Protein AF-A0A7C0Y4B8-F1 (afdb_monomer_lite)

Secondary structure (DSSP, 8-state):
-PEEEEEEEEE-TT-HHHHHHHHHHHHHHHHHHHHHTEEEEEEEEE--SSS-EEEETTEEEEES--SSHHHHHHHHHHHHHHHHHT-

Sequence (87 aa):
MRRKVIVTVEGPKGNYWRFTISWWLREIKEIIEREYNIELIIEEVDGKDEFPTVYVDGEPVMTGVPGEEGYLIEVLKVFLNRYLGSG

Radius of gyration: 12.33 Å; chains: 1; bounding box: 33×25×33 Å

Foldseek 3Di:
DAAEKEKEKEEAPPQPQSVVLLVLCVVCQVVVCVVLVHHYHYYYHHDDDNWIWIDIVNHTQDTHHDPDSVVVVVSVVVVCCCVVVVD

Structure (mmCIF, N/CA/C/O backbone):
data_AF-A0A7C0Y4B8-F1
#
_entry.id   AF-A0A7C0Y4B8-F1
#
loop_
_atom_site.group_PDB
_atom_site.id
_atom_site.type_symbol
_atom_site.label_atom_id
_atom_site.label_alt_id
_atom_site.label_comp_id
_atom_site.label_asym_id
_atom_site.label_entity_id
_atom_site.label_seq_id
_atom_site.pdbx_PDB_ins_code
_atom_site.Cartn_x
_atom_site.Cartn_y
_atom_site.Cartn_z
_atom_site.occupancy
_atom_site.B_iso_or_equiv
_atom_site.auth_seq_id
_atom_site.auth_comp_id
_atom_site.auth_asym_id
_atom_site.auth_atom_id
_atom_site.pdbx_PDB_model_num
ATOM 1 N N . MET A 1 1 ? -7.090 -10.972 18.570 1.00 71.62 1 MET A N 1
ATOM 2 C CA . MET A 1 1 ? -6.281 -11.029 17.331 1.00 71.62 1 MET A CA 1
ATOM 3 C C . MET A 1 1 ? -6.499 -9.732 16.582 1.00 71.62 1 MET A C 1
ATOM 5 O O . MET A 1 1 ? -7.646 -9.310 16.513 1.00 71.62 1 MET A O 1
ATOM 9 N N . ARG A 1 2 ? -5.437 -9.091 16.081 1.00 89.19 2 ARG A N 1
ATOM 10 C CA . ARG A 1 2 ? -5.592 -7.951 15.166 1.00 89.19 2 ARG A CA 1
ATOM 11 C C . ARG A 1 2 ? -6.014 -8.470 13.791 1.00 89.19 2 ARG A C 1
ATOM 13 O O . ARG A 1 2 ? -5.623 -9.578 13.418 1.00 89.19 2 ARG A O 1
ATOM 20 N N . ARG A 1 3 ? -6.829 -7.703 13.064 1.00 94.31 3 ARG A N 1
ATOM 21 C CA . ARG A 1 3 ? -7.153 -8.010 11.662 1.00 94.31 3 ARG A CA 1
ATOM 22 C C . ARG A 1 3 ? -5.879 -7.846 10.836 1.00 94.31 3 ARG A C 1
ATOM 24 O O . ARG A 1 3 ? -5.174 -6.856 11.008 1.00 94.31 3 ARG A O 1
ATOM 31 N N . LYS A 1 4 ? -5.590 -8.812 9.966 1.00 97.25 4 LYS A N 1
ATOM 32 C CA . LYS A 1 4 ? -4.487 -8.720 9.007 1.00 97.25 4 LYS A CA 1
ATOM 33 C C . LYS A 1 4 ? -4.958 -7.965 7.772 1.00 97.25 4 LYS A C 1
ATOM 35 O O . LYS A 1 4 ? -6.067 -8.225 7.312 1.00 97.25 4 LYS A O 1
ATOM 40 N N . VAL A 1 5 ? -4.129 -7.053 7.285 1.00 97.62 5 VAL A N 1
ATOM 41 C CA . VAL A 1 5 ? -4.350 -6.278 6.060 1.00 97.62 5 VAL A CA 1
ATOM 42 C C . VAL A 1 5 ? -3.081 -6.363 5.226 1.00 97.62 5 VAL A C 1
ATOM 44 O O . VAL A 1 5 ? -2.002 -6.025 5.712 1.00 97.62 5 VAL A O 1
ATOM 47 N N . ILE A 1 6 ? -3.195 -6.835 3.992 1.00 98.3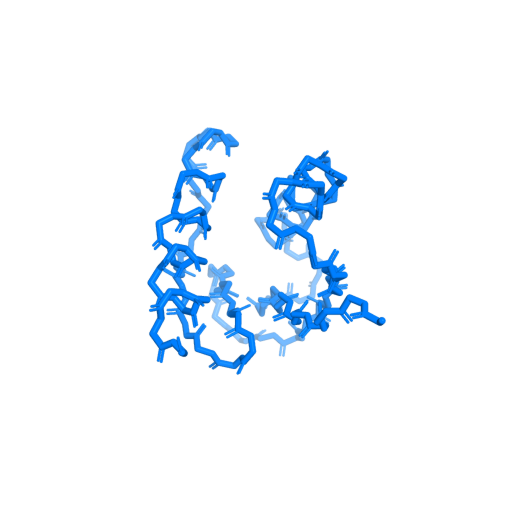1 6 ILE A N 1
ATOM 48 C CA . ILE A 1 6 ? -2.070 -7.021 3.079 1.00 98.31 6 ILE A CA 1
ATOM 49 C C . ILE A 1 6 ? -1.979 -5.802 2.169 1.00 98.31 6 ILE A C 1
ATOM 51 O O . ILE A 1 6 ? -2.907 -5.504 1.426 1.00 98.31 6 ILE A O 1
ATOM 55 N N . VAL A 1 7 ? -0.849 -5.108 2.202 1.00 98.31 7 VAL A N 1
ATOM 56 C CA . VAL A 1 7 ? -0.515 -4.031 1.276 1.00 98.31 7 VAL A CA 1
ATOM 57 C C . VAL A 1 7 ? 0.476 -4.566 0.255 1.00 98.31 7 VAL A C 1
ATOM 59 O O . VAL A 1 7 ? 1.607 -4.901 0.600 1.00 98.31 7 VAL A O 1
ATOM 62 N N . THR A 1 8 ? 0.051 -4.654 -1.000 1.00 98.56 8 THR A N 1
ATOM 63 C CA . THR A 1 8 ? 0.901 -5.106 -2.107 1.00 98.56 8 THR A CA 1
ATOM 64 C C . THR A 1 8 ? 1.396 -3.911 -2.900 1.00 98.56 8 THR A C 1
ATOM 66 O O . THR A 1 8 ? 0.593 -3.082 -3.322 1.00 98.56 8 THR A O 1
ATOM 69 N N . VAL A 1 9 ? 2.702 -3.845 -3.140 1.00 98.12 9 VAL A N 1
ATOM 70 C CA . VAL A 1 9 ? 3.316 -2.919 -4.096 1.00 98.12 9 VAL A CA 1
ATOM 71 C C . VAL A 1 9 ? 3.685 -3.714 -5.342 1.00 98.12 9 VAL A C 1
ATOM 73 O O . VAL A 1 9 ? 4.682 -4.441 -5.362 1.00 98.12 9 VAL A O 1
ATOM 76 N N . GLU A 1 10 ? 2.859 -3.606 -6.376 1.00 98.38 10 GLU A N 1
ATOM 77 C CA . GLU A 1 10 ? 3.117 -4.220 -7.674 1.00 98.38 10 GLU A CA 1
ATOM 78 C C . GLU A 1 10 ? 3.923 -3.257 -8.544 1.00 98.38 10 GLU A C 1
ATOM 80 O O . GLU A 1 10 ? 3.564 -2.094 -8.694 1.00 98.38 10 GLU A O 1
ATOM 85 N N . GLY A 1 11 ? 5.021 -3.723 -9.128 1.00 97.19 11 GLY A N 1
ATOM 86 C CA . GLY A 1 11 ? 5.817 -2.932 -10.065 1.00 97.19 11 GLY A 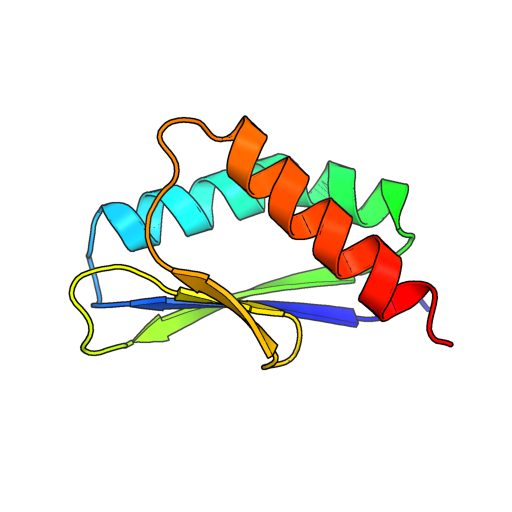CA 1
ATOM 87 C C . GLY A 1 11 ? 7.064 -3.680 -10.531 1.00 97.19 11 GLY A C 1
ATOM 88 O O . GLY A 1 11 ? 7.355 -4.763 -10.013 1.00 97.19 11 GLY A O 1
ATOM 89 N N . PRO A 1 12 ? 7.838 -3.143 -11.487 1.00 95.12 12 PRO A N 1
ATOM 90 C CA . PRO A 1 12 ? 8.964 -3.860 -12.062 1.00 95.12 12 PRO A CA 1
ATOM 91 C C . PRO A 1 12 ? 10.033 -4.117 -11.003 1.00 95.12 12 PRO 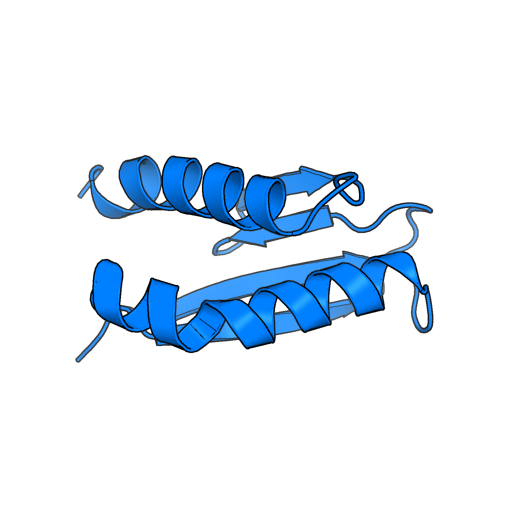A C 1
ATOM 93 O O . PRO A 1 12 ? 10.334 -3.264 -10.164 1.00 95.12 12 PRO A O 1
ATOM 96 N N . LYS A 1 13 ? 10.635 -5.303 -11.037 1.00 92.88 13 LYS A N 1
ATOM 97 C CA . LYS A 1 13 ? 11.703 -5.659 -10.104 1.00 92.88 13 LYS A CA 1
ATOM 98 C C . LYS A 1 13 ? 12.878 -4.684 -10.224 1.00 92.88 13 LYS A C 1
ATOM 100 O O . LYS A 1 13 ? 13.361 -4.423 -11.322 1.00 92.88 13 LYS A O 1
ATOM 105 N N . GLY A 1 14 ? 13.358 -4.170 -9.091 1.00 90.25 14 GLY A N 1
ATOM 106 C CA . GLY A 1 14 ? 14.468 -3.207 -9.048 1.00 90.25 14 GLY A CA 1
ATOM 107 C C . GLY A 1 14 ? 14.094 -1.778 -9.462 1.00 90.25 14 GLY A C 1
ATOM 108 O O . GLY A 1 14 ? 14.973 -0.927 -9.569 1.00 90.25 14 GLY A O 1
ATOM 109 N N . ASN A 1 15 ? 12.809 -1.497 -9.687 1.00 94.12 15 ASN A N 1
ATOM 110 C CA . ASN A 1 15 ? 12.330 -0.155 -9.983 1.00 94.12 15 ASN A CA 1
ATOM 111 C C . ASN A 1 15 ? 12.439 0.753 -8.740 1.00 94.12 15 ASN A C 1
ATOM 113 O O . ASN A 1 15 ? 11.982 0.402 -7.650 1.00 94.12 15 ASN A O 1
ATOM 117 N N . TYR A 1 16 ? 13.039 1.934 -8.919 1.00 95.12 16 TYR A N 1
ATOM 118 C CA . TYR A 1 16 ? 13.248 2.916 -7.850 1.00 95.12 16 TYR A CA 1
ATOM 119 C C . TYR A 1 16 ? 11.933 3.383 -7.215 1.00 95.12 16 TYR A C 1
ATOM 121 O O . TYR A 1 16 ? 11.842 3.510 -6.000 1.00 95.12 16 TYR A O 1
ATOM 129 N N . TRP A 1 17 ? 10.893 3.581 -8.022 1.00 96.00 17 TRP A N 1
ATOM 130 C CA . TRP A 1 17 ? 9.585 4.031 -7.558 1.00 96.00 17 TRP A CA 1
ATOM 131 C C . TRP A 1 17 ? 8.873 2.989 -6.701 1.00 96.00 17 TRP A C 1
ATOM 133 O O . TRP A 1 17 ? 8.336 3.329 -5.647 1.00 96.00 17 TRP A O 1
ATOM 143 N N . ARG A 1 18 ? 8.943 1.715 -7.099 1.00 96.69 18 ARG A N 1
ATOM 144 C CA . ARG A 1 18 ? 8.487 0.592 -6.268 1.00 96.69 18 ARG A CA 1
ATOM 145 C C . ARG A 1 18 ? 9.214 0.577 -4.923 1.00 96.69 18 ARG A C 1
ATOM 147 O O . ARG A 1 18 ? 8.561 0.496 -3.889 1.00 96.69 18 ARG A O 1
ATOM 154 N N . PHE A 1 19 ? 10.543 0.709 -4.936 1.00 96.44 19 PHE A N 1
ATOM 155 C CA . PHE A 1 19 ? 11.340 0.771 -3.709 1.00 96.44 19 PHE A CA 1
ATOM 156 C C . PHE A 1 19 ? 10.911 1.931 -2.800 1.00 96.44 19 PHE A C 1
ATOM 158 O O . PHE A 1 19 ? 10.703 1.714 -1.609 1.00 96.44 19 PHE A O 1
ATOM 165 N N . THR A 1 20 ? 10.733 3.134 -3.352 1.00 96.50 20 THR A N 1
ATOM 166 C CA . THR A 1 20 ? 10.321 4.325 -2.595 1.00 96.50 20 THR A CA 1
ATOM 167 C C . THR A 1 20 ? 8.993 4.108 -1.875 1.00 96.50 20 THR A C 1
ATOM 169 O O . THR A 1 20 ? 8.903 4.364 -0.677 1.00 96.50 20 THR A O 1
ATOM 172 N N . ILE A 1 21 ? 7.986 3.562 -2.564 1.00 97.50 21 ILE A N 1
ATOM 173 C CA . ILE A 1 21 ? 6.686 3.252 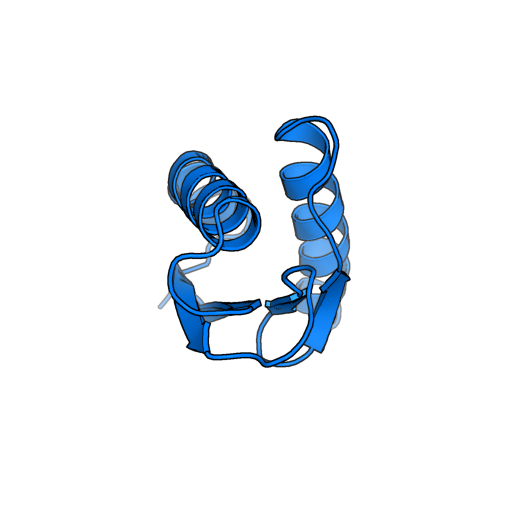-1.953 1.00 97.50 21 ILE A CA 1
ATOM 174 C C . ILE A 1 21 ? 6.824 2.192 -0.863 1.00 97.50 21 ILE A C 1
ATOM 176 O O . ILE A 1 21 ? 6.326 2.389 0.243 1.00 97.50 21 ILE A O 1
ATOM 180 N N . SER A 1 22 ? 7.519 1.087 -1.140 1.00 97.19 22 SER A N 1
ATOM 181 C CA . SER A 1 22 ? 7.752 0.042 -0.140 1.00 97.19 22 SER A CA 1
ATOM 182 C C . SER A 1 22 ? 8.463 0.570 1.100 1.00 97.19 22 SER A C 1
ATOM 184 O O . SER A 1 22 ? 8.166 0.130 2.210 1.00 97.19 22 SER A O 1
ATOM 186 N N . TRP A 1 23 ? 9.420 1.482 0.922 1.00 97.44 23 TRP A N 1
ATOM 187 C CA . TRP A 1 23 ? 10.150 2.097 2.021 1.00 97.44 23 TRP A CA 1
ATOM 188 C C . TRP A 1 23 ? 9.230 2.989 2.858 1.00 97.44 23 TRP A C 1
ATOM 190 O O . TRP A 1 23 ? 9.101 2.742 4.053 1.00 97.44 23 TRP A O 1
ATOM 200 N N . TRP A 1 24 ? 8.493 3.912 2.235 1.00 97.38 24 TRP A N 1
ATOM 201 C CA . TRP A 1 24 ? 7.505 4.744 2.933 1.00 97.38 24 TRP A CA 1
ATOM 202 C C . TRP A 1 24 ? 6.453 3.915 3.676 1.00 97.38 24 TRP A C 1
ATOM 204 O O . TRP A 1 24 ? 6.177 4.168 4.844 1.00 97.38 24 TRP A O 1
ATOM 214 N N . LEU A 1 25 ? 5.916 2.856 3.057 1.00 97.56 25 LEU A N 1
ATOM 215 C CA . LEU A 1 25 ? 4.972 1.951 3.726 1.00 97.56 25 LEU A CA 1
ATOM 216 C C . LEU A 1 25 ? 5.563 1.324 4.999 1.00 97.56 25 LEU A C 1
ATOM 218 O O . LEU A 1 25 ? 4.840 1.127 5.976 1.00 97.56 25 LEU A O 1
ATOM 222 N N . ARG A 1 26 ? 6.864 1.002 5.003 1.00 97.50 26 ARG A N 1
ATOM 223 C CA . ARG A 1 26 ? 7.553 0.435 6.174 1.00 97.50 26 ARG A CA 1
ATOM 224 C C . ARG A 1 26 ? 7.755 1.471 7.274 1.00 97.50 26 ARG A C 1
ATOM 226 O O . ARG A 1 26 ? 7.544 1.120 8.431 1.00 97.50 26 ARG A O 1
ATOM 233 N N . GLU A 1 27 ? 8.097 2.709 6.927 1.00 97.25 27 GLU A N 1
ATOM 234 C CA . GLU A 1 27 ? 8.246 3.807 7.895 1.00 97.25 27 GLU A CA 1
ATOM 235 C C . GLU A 1 27 ? 6.921 4.093 8.622 1.00 97.25 27 GLU A C 1
ATOM 237 O O . GLU A 1 27 ? 6.883 4.259 9.842 1.00 97.25 27 GLU A O 1
ATOM 242 N N . ILE A 1 28 ? 5.799 4.051 7.898 1.00 95.50 28 ILE A N 1
ATOM 243 C CA . ILE A 1 28 ? 4.476 4.382 8.456 1.00 95.50 28 ILE A CA 1
ATOM 244 C C . ILE A 1 28 ? 3.766 3.172 9.078 1.00 95.50 28 ILE A C 1
ATOM 246 O O . ILE A 1 28 ? 2.725 3.331 9.722 1.00 95.50 28 ILE A O 1
ATOM 250 N N . LYS A 1 29 ? 4.305 1.959 8.899 1.00 96.94 29 LYS A N 1
ATOM 251 C CA . LYS A 1 29 ? 3.670 0.690 9.288 1.00 96.94 29 LYS A CA 1
ATOM 252 C C . LYS A 1 29 ? 3.210 0.696 10.740 1.00 96.94 29 LYS A C 1
ATOM 254 O O . LYS A 1 29 ? 2.042 0.427 11.007 1.00 96.94 29 LYS A O 1
ATOM 259 N N . GLU A 1 30 ? 4.098 1.027 11.676 1.00 96.62 30 GLU A N 1
ATOM 260 C CA . GLU A 1 30 ? 3.752 1.009 13.103 1.00 96.62 30 GLU A CA 1
ATOM 261 C C . GLU A 1 30 ? 2.668 2.032 13.458 1.00 96.62 30 GLU A C 1
ATOM 263 O O . GLU A 1 30 ? 1.836 1.774 14.330 1.00 96.62 30 GLU A O 1
ATOM 268 N N . ILE A 1 31 ? 2.673 3.189 12.790 1.00 95.50 31 ILE A N 1
ATOM 269 C CA . ILE A 1 31 ? 1.689 4.254 13.001 1.00 95.50 31 ILE A CA 1
ATOM 270 C C . ILE A 1 31 ? 0.309 3.746 12.580 1.00 95.50 31 ILE A C 1
ATOM 272 O O . ILE A 1 31 ? -0.629 3.782 13.377 1.00 95.50 31 ILE A O 1
ATOM 276 N N . ILE A 1 32 ? 0.207 3.193 11.369 1.00 96.50 32 ILE A N 1
ATOM 277 C CA . ILE A 1 32 ? -1.045 2.662 10.816 1.00 96.50 32 ILE A CA 1
ATOM 278 C C . ILE A 1 32 ? -1.560 1.470 11.637 1.00 96.50 32 ILE A C 1
ATOM 280 O O . ILE A 1 32 ? -2.742 1.412 11.972 1.00 96.50 32 ILE A O 1
ATOM 284 N N . GLU A 1 33 ? -0.690 0.536 12.025 1.00 97.06 33 GLU A N 1
ATOM 285 C CA . GLU A 1 33 ? -1.087 -0.618 12.842 1.00 97.06 33 GLU A CA 1
ATOM 286 C C . GLU A 1 33 ? -1.676 -0.214 14.194 1.00 97.06 33 GLU A C 1
ATOM 288 O O . GLU A 1 33 ? -2.656 -0.814 14.647 1.00 97.06 33 GLU A O 1
ATOM 293 N N . ARG A 1 34 ? -1.089 0.797 14.846 1.00 96.62 34 ARG A N 1
ATOM 294 C CA . ARG A 1 34 ? -1.578 1.318 16.129 1.00 96.62 34 ARG A CA 1
ATOM 295 C C . ARG A 1 34 ? -2.894 2.069 15.965 1.00 96.62 34 ARG A C 1
ATOM 297 O O . ARG A 1 34 ? -3.802 1.848 16.758 1.00 96.62 34 ARG A O 1
ATOM 304 N N . GLU A 1 35 ? -2.995 2.922 14.951 1.00 96.00 35 GLU A N 1
ATOM 305 C CA . GLU A 1 35 ? -4.168 3.768 14.703 1.00 96.00 35 GLU A CA 1
ATOM 306 C C . GLU A 1 35 ? -5.419 2.949 14.363 1.00 96.00 35 GLU A C 1
ATOM 308 O O . GLU A 1 35 ? -6.497 3.229 14.880 1.00 96.00 35 GLU A O 1
ATOM 313 N N . TYR A 1 36 ? -5.267 1.891 13.564 1.00 95.56 36 TYR A N 1
ATOM 314 C CA . TYR A 1 36 ? -6.384 1.062 13.096 1.00 95.56 36 TYR A CA 1
ATOM 315 C C . TYR A 1 36 ? -6.538 -0.268 13.847 1.00 95.56 36 TYR A C 1
ATOM 317 O O . TYR A 1 36 ? -7.451 -1.039 13.554 1.00 95.56 36 TYR A O 1
ATOM 325 N N . ASN A 1 37 ? -5.660 -0.560 14.814 1.00 96.25 37 ASN A N 1
ATOM 326 C CA . ASN A 1 37 ? -5.599 -1.841 15.528 1.00 96.25 37 ASN A CA 1
ATOM 327 C C . ASN A 1 37 ? -5.524 -3.061 14.577 1.00 96.25 37 ASN A C 1
ATOM 329 O O . ASN A 1 37 ? -6.186 -4.087 14.776 1.00 96.25 37 ASN A O 1
ATOM 333 N N . ILE A 1 38 ? -4.688 -2.946 13.542 1.00 96.88 38 ILE A N 1
ATOM 334 C CA . ILE A 1 38 ? -4.447 -3.978 12.522 1.00 96.88 38 ILE A CA 1
ATOM 335 C C . ILE A 1 38 ? -3.007 -4.507 12.576 1.00 96.88 38 ILE A C 1
ATOM 337 O O . ILE A 1 38 ? -2.152 -3.996 13.300 1.00 96.88 38 ILE A O 1
ATOM 341 N N . GLU A 1 39 ? -2.759 -5.571 11.824 1.00 97.56 39 GLU A N 1
ATOM 342 C CA . GLU A 1 39 ? -1.433 -6.068 11.459 1.00 97.56 39 GLU A CA 1
ATOM 343 C C . GLU A 1 39 ? -1.271 -5.874 9.948 1.00 97.56 39 GLU A C 1
ATOM 345 O O . GLU A 1 39 ? -2.026 -6.449 9.164 1.00 97.56 39 GLU A O 1
ATOM 350 N N . LEU A 1 40 ? -0.321 -5.038 9.541 1.00 97.31 40 LEU A N 1
ATOM 351 C CA . LEU A 1 40 ? -0.142 -4.626 8.153 1.00 97.31 40 LEU A CA 1
ATOM 352 C C . LEU A 1 40 ? 0.987 -5.438 7.512 1.00 97.31 40 LEU A C 1
ATOM 354 O O . LEU A 1 40 ? 2.138 -5.352 7.927 1.00 97.31 40 LEU A O 1
ATOM 358 N N . ILE A 1 41 ? 0.693 -6.244 6.504 1.00 98.19 41 ILE A N 1
ATOM 359 C CA . ILE A 1 41 ? 1.683 -7.085 5.823 1.00 98.19 41 ILE A CA 1
ATOM 360 C C . ILE A 1 41 ? 2.069 -6.379 4.529 1.00 98.19 41 ILE A C 1
ATOM 362 O O . ILE A 1 41 ? 1.202 -6.130 3.707 1.00 98.19 41 ILE A O 1
ATOM 366 N N . ILE A 1 42 ? 3.345 -6.027 4.355 1.00 98.06 42 ILE A N 1
ATOM 367 C CA . ILE A 1 42 ? 3.819 -5.338 3.145 1.00 98.06 42 ILE A CA 1
ATOM 368 C C . ILE A 1 42 ? 4.488 -6.360 2.243 1.00 98.06 42 ILE A C 1
ATOM 370 O O . ILE A 1 42 ? 5.509 -6.946 2.618 1.00 98.06 42 ILE A O 1
ATOM 374 N N . GLU A 1 43 ? 3.931 -6.532 1.056 1.00 97.69 43 GLU A N 1
ATOM 375 C CA . GLU A 1 43 ? 4.429 -7.441 0.037 1.00 97.69 43 GLU A CA 1
ATOM 376 C C . GLU A 1 43 ? 4.758 -6.690 -1.243 1.00 97.69 43 GLU A C 1
ATOM 378 O O . GLU A 1 43 ? 4.246 -5.613 -1.539 1.00 97.69 43 GLU A O 1
ATOM 383 N N . GLU A 1 44 ? 5.662 -7.280 -2.001 1.00 97.75 44 GLU A N 1
ATOM 384 C CA . GLU A 1 44 ? 6.263 -6.678 -3.169 1.00 97.75 44 GLU A CA 1
ATOM 385 C C . GLU A 1 44 ? 6.171 -7.686 -4.308 1.00 97.75 44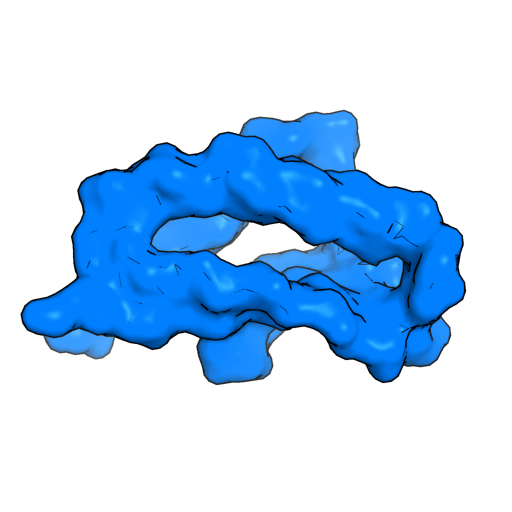 GLU A C 1
ATOM 387 O O . GLU A 1 44 ? 6.730 -8.781 -4.214 1.00 97.75 44 GLU A O 1
ATOM 392 N N . VAL A 1 45 ? 5.449 -7.327 -5.367 1.00 97.50 45 VAL A N 1
ATOM 393 C CA . VAL A 1 45 ? 5.102 -8.241 -6.462 1.00 97.50 45 VAL A CA 1
ATOM 394 C C . VAL A 1 45 ? 5.634 -7.693 -7.780 1.00 97.50 45 VAL A C 1
ATOM 396 O O . VAL A 1 45 ? 5.602 -6.490 -8.043 1.00 97.50 45 VAL A O 1
ATOM 399 N N . ASP A 1 46 ? 6.173 -8.587 -8.606 1.00 97.56 46 ASP A N 1
ATOM 400 C CA . ASP A 1 46 ? 6.714 -8.228 -9.913 1.00 97.56 46 ASP A CA 1
ATOM 401 C C . ASP A 1 46 ? 5.575 -7.912 -10.892 1.00 97.56 46 ASP A C 1
ATOM 403 O O . ASP A 1 46 ? 4.827 -8.795 -11.306 1.00 97.56 46 ASP A O 1
ATOM 407 N N . GLY A 1 47 ? 5.484 -6.639 -11.274 1.00 95.19 47 GLY A N 1
ATOM 408 C CA . GLY A 1 47 ? 4.568 -6.117 -12.285 1.00 95.19 47 GLY A CA 1
ATOM 409 C C . GLY A 1 47 ? 5.291 -5.714 -13.570 1.00 95.19 47 GLY A C 1
ATOM 410 O O . GLY A 1 47 ? 6.522 -5.648 -13.622 1.00 95.19 47 GLY A O 1
ATOM 411 N N . LYS A 1 48 ? 4.518 -5.440 -14.624 1.00 92.50 48 LYS A N 1
ATOM 412 C CA . LYS A 1 48 ? 5.042 -5.017 -15.938 1.00 92.50 48 LYS A CA 1
ATOM 413 C C . LYS A 1 48 ? 4.918 -3.515 -16.191 1.00 92.50 48 LYS A C 1
ATOM 415 O O . LYS A 1 48 ? 5.567 -3.017 -17.108 1.00 92.50 48 LYS A O 1
ATOM 420 N N . ASP A 1 49 ? 4.099 -2.826 -15.408 1.00 92.12 49 ASP A N 1
ATOM 421 C CA . ASP A 1 49 ? 3.806 -1.410 -15.606 1.00 92.12 49 ASP A CA 1
ATOM 422 C C . ASP A 1 49 ? 4.972 -0.527 -15.163 1.00 92.12 49 ASP A C 1
ATOM 424 O O . ASP A 1 49 ? 5.698 -0.855 -14.233 1.00 92.12 49 ASP A O 1
ATOM 428 N N . GLU A 1 50 ? 5.176 0.605 -15.836 1.00 88.94 50 GLU A N 1
ATOM 429 C CA . GLU A 1 50 ? 6.303 1.512 -15.568 1.00 88.94 50 GLU A CA 1
ATOM 430 C C . GLU A 1 50 ? 6.275 2.093 -14.142 1.00 88.94 50 GLU A C 1
ATOM 432 O O . GLU A 1 50 ? 7.318 2.265 -13.500 1.00 88.94 50 GLU A O 1
ATOM 437 N N . PHE A 1 51 ? 5.068 2.363 -13.645 1.00 93.50 51 PHE A N 1
ATOM 438 C CA . PHE A 1 51 ? 4.809 2.938 -12.334 1.00 93.50 51 PHE A CA 1
ATOM 439 C C . PHE A 1 51 ? 4.214 1.892 -11.389 1.00 93.50 51 PHE A C 1
ATOM 441 O O . PHE A 1 51 ? 3.384 1.094 -11.823 1.00 93.50 51 PHE A O 1
ATOM 448 N N . PRO A 1 52 ? 4.596 1.898 -10.098 1.00 96.19 52 PRO A N 1
ATOM 449 C CA . PRO A 1 52 ? 4.068 0.931 -9.152 1.00 96.19 52 PRO A CA 1
ATOM 450 C C . PRO A 1 52 ? 2.592 1.198 -8.842 1.00 96.19 52 PRO A C 1
ATOM 452 O O . PRO A 1 52 ? 2.169 2.354 -8.791 1.00 96.19 52 PRO A O 1
ATOM 455 N N . THR A 1 53 ? 1.836 0.143 -8.560 1.00 97.94 53 THR A N 1
ATOM 456 C CA . THR A 1 53 ? 0.465 0.225 -8.045 1.00 97.94 53 THR A CA 1
ATOM 457 C C . THR A 1 53 ? 0.406 -0.377 -6.646 1.00 97.94 53 THR A C 1
ATOM 459 O O . THR A 1 53 ? 0.962 -1.443 -6.383 1.00 97.94 53 THR A O 1
ATOM 462 N N . VAL A 1 54 ? -0.254 0.332 -5.733 1.00 98.06 54 VAL A N 1
ATOM 463 C CA . VAL A 1 54 ? -0.503 -0.107 -4.361 1.00 98.06 54 VAL A CA 1
ATOM 464 C C . VAL A 1 54 ? -1.895 -0.708 -4.277 1.00 98.06 54 VAL A C 1
ATOM 466 O O . VAL A 1 54 ? -2.874 -0.064 -4.658 1.00 98.06 54 VAL A O 1
ATOM 469 N N . TYR A 1 55 ? -1.975 -1.907 -3.714 1.00 98.25 55 TYR A N 1
ATOM 470 C CA . TYR A 1 55 ? -3.219 -2.603 -3.414 1.00 98.25 55 TYR A CA 1
ATOM 471 C C . TYR A 1 55 ? -3.348 -2.842 -1.915 1.00 98.25 55 TYR A C 1
ATOM 473 O O . TYR A 1 55 ? -2.344 -3.084 -1.246 1.00 98.25 55 TYR A O 1
ATOM 481 N N . VAL A 1 56 ? -4.574 -2.838 -1.399 1.00 97.62 56 VAL A N 1
ATOM 482 C CA . VAL A 1 56 ? -4.904 -3.227 -0.023 1.00 97.62 56 VAL A CA 1
ATOM 483 C C . VAL A 1 56 ? -5.899 -4.378 -0.078 1.00 97.62 56 VAL A C 1
ATOM 485 O O . VAL A 1 56 ? -6.988 -4.224 -0.618 1.00 97.62 56 VAL A O 1
ATOM 488 N N . ASP A 1 57 ? -5.506 -5.548 0.426 1.00 96.62 57 ASP A N 1
ATOM 489 C CA . ASP A 1 57 ? -6.251 -6.810 0.317 1.00 96.62 57 ASP A CA 1
ATOM 490 C C . ASP A 1 57 ? -6.730 -7.106 -1.124 1.00 96.62 57 ASP A C 1
ATOM 492 O O . ASP A 1 57 ? -7.800 -7.665 -1.353 1.00 96.62 57 ASP A O 1
ATOM 496 N N . GLY A 1 58 ? -5.911 -6.731 -2.113 1.00 96.50 58 GLY A N 1
ATOM 497 C CA . GLY A 1 58 ? -6.196 -6.903 -3.540 1.00 96.50 58 GLY A CA 1
ATOM 498 C C . GLY A 1 58 ? -7.007 -5.774 -4.187 1.00 96.50 58 GLY A C 1
ATOM 499 O O . GLY A 1 58 ? -7.143 -5.765 -5.410 1.00 96.50 58 GLY A O 1
ATOM 500 N N . GLU A 1 59 ? -7.500 -4.794 -3.425 1.00 97.12 59 GLU A N 1
ATOM 501 C CA . GLU A 1 59 ? -8.183 -3.619 -3.976 1.00 97.12 59 GLU A CA 1
ATOM 502 C C . GLU A 1 59 ? -7.180 -2.519 -4.359 1.00 97.12 59 GLU A C 1
ATOM 504 O O . GLU A 1 59 ? -6.335 -2.161 -3.535 1.00 97.12 59 GLU A O 1
ATOM 509 N N . PRO A 1 60 ? -7.243 -1.957 -5.582 1.00 96.19 60 PRO A N 1
ATOM 510 C CA . PRO A 1 60 ? -6.319 -0.913 -6.010 1.00 96.19 60 PRO A CA 1
ATOM 511 C C . PRO A 1 60 ? -6.575 0.388 -5.245 1.00 96.19 60 PRO A C 1
ATOM 513 O O . PRO A 1 60 ? -7.692 0.906 -5.220 1.00 96.19 60 PRO A O 1
ATOM 516 N N . VAL A 1 61 ? -5.516 0.940 -4.660 1.00 96.50 61 VAL A N 1
ATOM 517 C CA . VAL A 1 61 ? -5.562 2.171 -3.861 1.00 96.50 61 VAL A CA 1
ATOM 518 C C . VAL A 1 61 ? -4.983 3.350 -4.629 1.00 96.50 61 VAL A C 1
ATOM 520 O O . VAL A 1 61 ? -5.584 4.424 -4.656 1.00 96.50 61 VAL A O 1
ATOM 523 N N . MET A 1 62 ? -3.825 3.163 -5.264 1.00 96.06 62 MET A N 1
ATOM 524 C CA . MET A 1 62 ? -3.188 4.197 -6.080 1.00 96.06 62 MET A CA 1
ATOM 525 C C . MET A 1 62 ? -2.153 3.625 -7.046 1.00 96.06 62 MET A C 1
ATOM 527 O O . MET A 1 62 ? -1.578 2.574 -6.781 1.00 96.06 62 MET A O 1
ATOM 531 N N . THR A 1 63 ? -1.859 4.371 -8.110 1.00 96.00 63 THR A N 1
ATOM 532 C CA . THR A 1 63 ? -0.780 4.088 -9.067 1.00 96.00 63 THR A CA 1
ATOM 533 C C . THR A 1 63 ? 0.164 5.284 -9.141 1.00 96.00 63 THR A C 1
ATOM 535 O O . THR A 1 63 ? -0.282 6.433 -9.115 1.00 96.00 63 THR A O 1
ATOM 538 N N . GLY A 1 64 ? 1.462 5.021 -9.264 1.00 93.94 64 GLY A N 1
ATOM 539 C CA . GLY A 1 64 ? 2.505 6.040 -9.261 1.00 93.94 64 GLY A CA 1
ATOM 540 C C . GLY A 1 64 ? 3.071 6.322 -7.875 1.00 93.94 64 GLY A C 1
ATOM 541 O O . GLY A 1 64 ? 2.674 5.731 -6.873 1.00 93.94 64 GLY A O 1
ATOM 542 N N . VAL A 1 65 ? 4.037 7.237 -7.837 1.00 92.75 65 VAL A N 1
ATOM 543 C CA . VAL A 1 65 ? 4.665 7.699 -6.596 1.00 92.75 65 VAL A CA 1
ATOM 544 C C . VAL A 1 65 ? 4.255 9.141 -6.368 1.00 92.75 65 VAL A C 1
ATOM 546 O O . VAL A 1 65 ? 4.463 9.966 -7.262 1.00 92.75 65 VAL A O 1
ATOM 549 N N . PRO A 1 66 ? 3.652 9.463 -5.214 1.00 92.31 66 PRO A N 1
ATOM 550 C CA . PRO A 1 66 ? 3.342 10.841 -4.899 1.00 92.31 66 PRO A CA 1
ATOM 551 C C . PRO A 1 66 ? 4.636 11.634 -4.699 1.00 92.31 66 PRO A C 1
ATOM 553 O O . PRO A 1 66 ? 5.684 11.073 -4.389 1.00 92.31 66 PRO A O 1
ATOM 556 N N . GLY A 1 67 ? 4.565 12.957 -4.855 1.00 89.81 67 GLY A N 1
ATOM 557 C CA . GLY A 1 67 ? 5.737 13.820 -4.673 1.00 89.81 67 GLY A CA 1
ATOM 558 C C . GLY A 1 67 ? 6.323 13.768 -3.257 1.00 89.81 67 GLY A C 1
ATOM 559 O O . GLY A 1 67 ? 7.507 14.040 -3.082 1.00 89.81 67 GLY A O 1
ATOM 560 N N . GLU A 1 68 ? 5.513 13.394 -2.262 1.00 91.56 68 GLU A N 1
ATOM 561 C CA . GLU A 1 68 ? 5.895 13.327 -0.852 1.00 91.56 68 GLU A CA 1
ATOM 562 C C . GLU A 1 68 ? 5.234 12.127 -0.158 1.00 91.56 68 GLU A C 1
ATOM 564 O O . GLU A 1 68 ? 4.115 11.733 -0.500 1.00 91.56 68 GLU A O 1
ATOM 569 N N . GLU A 1 69 ? 5.899 11.603 0.875 1.00 92.00 69 GLU A N 1
ATOM 570 C CA . GLU A 1 69 ? 5.431 10.482 1.702 1.00 92.00 69 GLU A CA 1
ATOM 571 C C . GLU A 1 69 ? 4.059 10.741 2.345 1.00 92.00 69 GLU A C 1
ATOM 573 O O . GLU A 1 69 ? 3.229 9.835 2.439 1.00 92.00 69 GLU A O 1
ATOM 578 N N . GLY A 1 70 ? 3.784 11.989 2.740 1.00 91.69 70 GLY A N 1
ATOM 579 C CA . GLY A 1 70 ? 2.535 12.367 3.406 1.00 91.69 70 GLY A CA 1
ATOM 580 C C . GLY A 1 70 ? 1.282 12.014 2.600 1.00 91.69 70 GLY A C 1
ATOM 581 O O . GLY A 1 70 ? 0.305 11.523 3.162 1.00 91.69 70 GLY A O 1
ATOM 582 N N . TYR A 1 71 ? 1.331 12.153 1.273 1.00 94.31 71 TYR A N 1
ATOM 583 C CA . TYR A 1 71 ? 0.199 11.808 0.409 1.00 94.31 71 TYR A CA 1
ATOM 584 C C . TYR A 1 71 ? -0.080 10.303 0.375 1.00 94.31 71 TYR A C 1
ATOM 586 O O . TYR A 1 71 ? -1.242 9.902 0.312 1.00 94.31 71 TYR A O 1
ATOM 594 N N . LEU A 1 72 ? 0.958 9.459 0.448 1.00 93.88 72 LEU A N 1
ATOM 595 C CA . LEU A 1 72 ? 0.775 8.009 0.545 1.00 93.88 72 LEU A CA 1
ATOM 596 C C . LEU A 1 72 ? 0.023 7.653 1.835 1.00 93.88 72 LEU A C 1
ATOM 598 O O . LEU A 1 72 ? -0.918 6.859 1.799 1.00 93.88 72 LEU A O 1
ATOM 602 N N . ILE A 1 73 ? 0.407 8.272 2.957 1.00 93.50 73 ILE A N 1
ATOM 603 C CA . ILE A 1 73 ? -0.259 8.084 4.252 1.00 93.50 73 ILE A CA 1
ATOM 604 C C . ILE A 1 73 ? -1.729 8.487 4.153 1.00 93.50 73 ILE A C 1
ATOM 606 O O . ILE A 1 73 ? -2.602 7.722 4.560 1.00 93.50 73 ILE A O 1
ATOM 610 N N . GLU A 1 74 ? -2.014 9.675 3.621 1.00 95.44 74 GLU A N 1
ATOM 611 C CA . GLU A 1 74 ? -3.379 10.191 3.512 1.00 95.44 74 GLU A CA 1
ATOM 612 C C . GLU A 1 74 ? -4.271 9.285 2.662 1.00 95.44 74 GLU A C 1
ATOM 614 O O . GLU A 1 74 ? -5.360 8.908 3.102 1.00 95.44 74 GLU A O 1
ATOM 619 N N . VAL A 1 75 ? -3.800 8.884 1.479 1.00 95.81 75 VAL A N 1
ATOM 620 C CA . VAL A 1 75 ? -4.549 7.994 0.584 1.00 95.81 75 VAL A CA 1
ATOM 621 C C . VAL A 1 75 ? -4.817 6.646 1.258 1.00 95.81 75 VAL A C 1
ATOM 623 O O . VAL A 1 75 ? -5.958 6.173 1.251 1.00 95.81 75 VAL A O 1
ATOM 626 N N . LEU A 1 76 ? -3.805 6.058 1.905 1.00 95.69 76 LEU A N 1
ATOM 627 C CA . LEU A 1 76 ? -3.956 4.792 2.618 1.00 95.69 76 LEU A CA 1
ATOM 628 C C . LEU A 1 76 ? -4.965 4.910 3.769 1.00 95.69 76 LEU A C 1
ATOM 630 O O . LEU A 1 76 ? -5.840 4.058 3.909 1.00 95.69 76 LEU A O 1
ATOM 634 N N . LYS A 1 77 ? -4.903 5.984 4.563 1.00 95.31 77 LYS A N 1
ATOM 635 C CA . LYS A 1 77 ? -5.853 6.242 5.657 1.00 95.31 77 LYS A CA 1
ATOM 636 C C . LYS A 1 77 ? -7.281 6.433 5.158 1.00 95.31 77 LYS A C 1
ATOM 638 O O . LYS A 1 77 ? -8.215 5.875 5.733 1.00 95.31 77 LYS A O 1
ATOM 643 N N . VAL A 1 78 ? -7.470 7.194 4.078 1.00 95.94 78 VAL A N 1
ATOM 644 C CA . VAL A 1 78 ? -8.789 7.384 3.453 1.00 95.94 78 VAL A CA 1
ATOM 645 C C . VAL A 1 78 ? -9.368 6.046 3.007 1.00 95.94 78 VAL A C 1
ATOM 647 O O . VAL A 1 78 ? -10.553 5.796 3.245 1.00 95.94 78 VAL A O 1
ATOM 650 N N . PHE A 1 79 ? -8.548 5.185 2.401 1.00 96.25 79 PHE A N 1
ATOM 651 C CA . PHE A 1 79 ? -8.960 3.839 2.023 1.00 96.25 79 PHE A CA 1
ATOM 652 C C . PHE A 1 79 ? -9.321 2.996 3.256 1.00 96.25 79 PHE A C 1
ATOM 654 O O . PHE A 1 79 ? -10.439 2.492 3.344 1.00 96.25 79 PHE A O 1
ATOM 661 N N . LEU A 1 80 ? -8.430 2.909 4.251 1.00 95.56 80 LEU A N 1
ATOM 662 C CA . LEU A 1 80 ? -8.629 2.106 5.465 1.00 95.56 80 LEU A CA 1
ATOM 663 C C . LEU A 1 80 ? -9.857 2.540 6.275 1.00 95.56 80 LEU A C 1
ATOM 665 O O . LEU A 1 80 ? -10.590 1.681 6.759 1.00 95.56 80 LEU A O 1
ATOM 669 N N . ASN A 1 8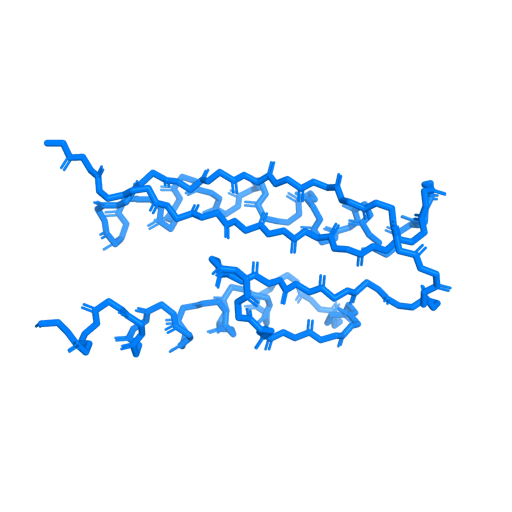1 ? -10.134 3.844 6.375 1.00 95.38 81 ASN A N 1
ATOM 670 C CA . ASN A 1 81 ? -11.339 4.362 7.034 1.00 95.38 81 ASN A CA 1
ATOM 671 C C . ASN A 1 81 ? -12.621 3.796 6.406 1.00 95.38 81 ASN A C 1
ATOM 673 O O . ASN A 1 81 ? -13.554 3.430 7.119 1.00 95.38 81 ASN A O 1
ATOM 677 N N . ARG A 1 82 ? -12.669 3.701 5.072 1.00 93.88 82 ARG A N 1
ATOM 678 C CA . ARG A 1 82 ? -13.814 3.128 4.350 1.00 93.88 82 ARG A CA 1
ATOM 679 C C . ARG A 1 82 ? -13.827 1.609 4.475 1.00 93.88 82 ARG A C 1
ATOM 681 O O . ARG A 1 82 ? -14.857 1.035 4.812 1.00 93.88 82 ARG A O 1
ATOM 688 N N . TYR A 1 83 ? -12.682 0.975 4.248 1.00 92.31 83 TYR A N 1
ATOM 689 C CA . TYR A 1 83 ? -12.531 -0.476 4.219 1.00 92.31 83 TYR A CA 1
ATOM 690 C C . TYR A 1 83 ? -12.828 -1.143 5.572 1.00 92.31 83 TYR A C 1
ATOM 692 O O . TYR A 1 83 ? -13.464 -2.193 5.635 1.00 92.31 83 TYR A O 1
ATOM 700 N N . LEU A 1 84 ? -12.402 -0.519 6.674 1.00 90.06 84 LEU A N 1
ATOM 701 C CA . LEU A 1 84 ? -12.620 -1.025 8.032 1.00 90.06 84 LEU A CA 1
ATOM 702 C C . LEU A 1 84 ? -13.926 -0.519 8.657 1.00 90.06 84 LEU A C 1
ATOM 704 O O . LEU A 1 84 ? -14.466 -1.193 9.527 1.00 90.06 84 LEU A O 1
ATOM 708 N N . GLY A 1 85 ? -14.432 0.640 8.221 1.00 79.81 85 GLY A N 1
ATOM 709 C CA . GLY A 1 85 ? -15.703 1.207 8.686 1.00 79.81 85 GLY A CA 1
ATOM 710 C C . GLY A 1 85 ? -16.948 0.639 7.995 1.00 79.81 85 GLY A C 1
ATOM 711 O O . GLY A 1 85 ? -18.056 0.895 8.451 1.00 79.81 85 GLY A O 1
ATOM 712 N N . SER A 1 86 ? -16.787 -0.128 6.912 1.00 59.03 86 SER A N 1
ATOM 713 C CA . SER A 1 86 ? -17.889 -0.792 6.193 1.00 59.03 86 SER A CA 1
ATOM 714 C C . SER A 1 86 ? -18.242 -2.181 6.759 1.00 59.03 86 SER A C 1
ATOM 716 O O . SER A 1 86 ? -18.784 -3.013 6.031 1.00 59.03 86 SER A O 1
ATOM 718 N N . GLY A 1 87 ? -17.905 -2.450 8.027 1.00 48.91 87 GLY A N 1
ATOM 719 C CA . GLY A 1 87 ? -18.134 -3.725 8.722 1.00 48.91 87 GLY A CA 1
ATOM 720 C C . GLY A 1 87 ? -19.068 -3.608 9.916 1.00 48.91 87 GLY A C 1
ATOM 721 O O . GLY A 1 87 ? -19.044 -2.548 10.580 1.00 48.91 87 GLY A O 1
#

pLDDT: mean 94.2, std 7.29, range [48.91, 98.56]